Protein AF-A0AA49IZ44-F1 (afdb_monomer)

Structure (mmCIF, N/CA/C/O backbone):
data_AF-A0AA49IZ44-F1
#
_entry.id   AF-A0AA49IZ44-F1
#
loop_
_atom_site.group_PDB
_atom_site.id
_atom_site.type_symbol
_atom_site.label_atom_id
_atom_site.label_alt_id
_atom_site.label_comp_id
_atom_site.label_asym_id
_atom_site.label_entity_id
_atom_site.label_seq_id
_atom_site.pdbx_PDB_ins_code
_atom_site.Cartn_x
_atom_site.Cartn_y
_atom_site.Cartn_z
_atom_site.occupancy
_atom_site.B_iso_or_equiv
_atom_site.auth_seq_id
_atom_site.auth_comp_id
_atom_site.auth_asym_id
_atom_site.auth_atom_id
_atom_site.pdbx_PDB_model_num
ATOM 1 N N . MET A 1 1 ? -14.801 6.267 17.295 1.00 40.22 1 MET A N 1
ATOM 2 C CA . MET A 1 1 ? -13.949 5.308 16.557 1.00 40.22 1 MET A CA 1
ATOM 3 C C . MET A 1 1 ? -13.015 6.134 15.682 1.00 40.22 1 MET A C 1
ATOM 5 O O . MET A 1 1 ? -13.517 6.914 14.887 1.00 40.22 1 MET A O 1
ATOM 9 N N . LYS A 1 2 ? -11.700 6.115 15.942 1.00 42.6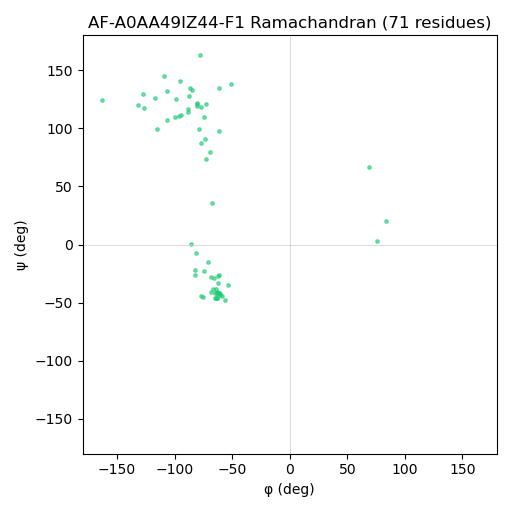2 2 LYS A N 1
ATOM 10 C CA . LYS A 1 2 ? -10.713 6.953 15.237 1.00 42.62 2 LYS A CA 1
ATOM 11 C C . LYS A 1 2 ? -10.129 6.129 14.087 1.00 42.62 2 LYS A C 1
ATOM 13 O O . LYS A 1 2 ? -9.444 5.147 14.343 1.00 42.62 2 LYS A O 1
ATOM 18 N N . ASN A 1 3 ? -10.440 6.495 12.848 1.00 41.69 3 ASN A N 1
ATOM 19 C CA . ASN A 1 3 ? -9.880 5.851 11.661 1.00 41.69 3 ASN A CA 1
ATOM 20 C C . ASN A 1 3 ? -8.480 6.433 11.421 1.00 41.69 3 ASN A C 1
ATOM 22 O O . ASN A 1 3 ? -8.361 7.641 11.223 1.00 41.69 3 ASN A O 1
ATOM 26 N N . ALA A 1 4 ? -7.429 5.611 11.454 1.00 49.28 4 ALA A N 1
ATOM 27 C CA . ALA A 1 4 ? -6.097 6.054 11.053 1.00 49.28 4 ALA A CA 1
ATOM 28 C C . ALA A 1 4 ? -6.031 6.108 9.519 1.00 49.28 4 ALA A C 1
ATOM 30 O O . ALA A 1 4 ? -6.225 5.099 8.842 1.00 49.28 4 ALA A O 1
ATOM 31 N N . VAL A 1 5 ? -5.789 7.296 8.966 1.00 50.62 5 VAL A N 1
ATOM 32 C CA . VAL A 1 5 ? -5.515 7.499 7.538 1.00 50.62 5 VAL A CA 1
ATOM 33 C C . VAL A 1 5 ? -4.028 7.803 7.426 1.00 50.62 5 VAL A C 1
ATOM 35 O O . VAL A 1 5 ? -3.597 8.878 7.833 1.00 50.62 5 VAL A O 1
ATOM 38 N N . ILE A 1 6 ? -3.235 6.857 6.917 1.00 55.59 6 ILE A N 1
ATOM 39 C CA . ILE A 1 6 ? -1.821 7.108 6.619 1.00 55.59 6 ILE A CA 1
ATOM 40 C C . ILE A 1 6 ? -1.681 7.372 5.124 1.00 55.59 6 ILE A C 1
ATOM 42 O O . ILE A 1 6 ? -1.838 6.481 4.287 1.00 55.59 6 ILE A O 1
ATOM 46 N N . ALA A 1 7 ? -1.380 8.626 4.794 1.00 50.59 7 ALA A N 1
ATOM 47 C CA . ALA A 1 7 ? -0.963 9.029 3.463 1.00 50.59 7 ALA A CA 1
ATOM 48 C C . ALA A 1 7 ? 0.518 8.671 3.278 1.00 50.59 7 ALA A C 1
ATOM 50 O O . ALA A 1 7 ? 1.410 9.382 3.737 1.00 50.59 7 ALA A O 1
ATOM 51 N N . ALA A 1 8 ? 0.792 7.550 2.612 1.00 50.56 8 ALA A N 1
ATOM 52 C CA . ALA A 1 8 ? 2.125 7.270 2.097 1.00 50.56 8 ALA A CA 1
ATOM 53 C C . ALA A 1 8 ? 2.329 8.107 0.822 1.00 50.56 8 ALA A C 1
ATOM 55 O O . ALA A 1 8 ? 2.035 7.656 -0.283 1.00 50.56 8 ALA A O 1
ATOM 56 N N . CYS A 1 9 ? 2.794 9.351 0.976 1.00 44.03 9 CYS A N 1
ATOM 57 C CA . CYS A 1 9 ? 3.141 10.232 -0.141 1.00 44.03 9 CYS A CA 1
ATOM 58 C C . CYS A 1 9 ? 4.398 9.718 -0.863 1.00 44.03 9 CYS A C 1
ATOM 60 O O . CYS A 1 9 ? 5.503 10.213 -0.656 1.00 44.03 9 CYS A O 1
ATOM 62 N N . LEU A 1 10 ? 4.238 8.709 -1.719 1.00 45.31 10 LEU A N 1
ATOM 63 C CA . LEU A 1 10 ? 5.228 8.379 -2.740 1.00 45.31 10 LEU A CA 1
ATOM 64 C C . LEU A 1 10 ? 5.143 9.458 -3.828 1.00 45.31 10 LEU A C 1
ATOM 66 O O . LEU A 1 10 ? 4.343 9.360 -4.755 1.00 45.31 10 LEU A O 1
ATOM 70 N N . LEU A 1 11 ? 5.934 10.523 -3.670 1.00 43.84 11 LEU A N 1
ATOM 71 C CA . LEU A 1 11 ? 6.093 11.602 -4.649 1.00 43.84 11 LEU A CA 1
ATOM 72 C C . LEU A 1 11 ? 6.916 11.099 -5.847 1.00 43.84 11 LEU A C 1
ATOM 74 O O . LEU A 1 11 ? 8.088 11.432 -6.001 1.00 43.84 11 LEU A O 1
ATOM 78 N N . LEU A 1 12 ? 6.305 10.264 -6.685 1.00 46.41 12 LEU A N 1
ATOM 79 C CA . LEU A 1 12 ? 6.809 9.966 -8.023 1.00 46.41 12 LEU A CA 1
ATOM 80 C C . LEU A 1 12 ? 6.212 11.014 -8.967 1.00 46.41 12 LEU A C 1
ATOM 82 O O . LEU A 1 12 ? 4.994 11.156 -9.064 1.00 46.41 12 LEU A O 1
ATOM 86 N N . GLY A 1 13 ? 7.092 11.825 -9.558 1.00 48.53 13 GLY A N 1
ATOM 87 C CA . GLY A 1 13 ? 6.748 13.020 -10.319 1.00 48.53 13 GLY A CA 1
ATOM 88 C C . GLY A 1 13 ? 5.684 12.782 -11.394 1.00 48.53 13 GLY A C 1
ATOM 89 O O . GLY A 1 13 ? 5.731 11.798 -12.124 1.00 48.53 13 GLY A O 1
ATOM 90 N N . ALA A 1 14 ? 4.764 13.746 -11.485 1.00 44.22 14 ALA A N 1
ATOM 91 C CA . ALA A 1 14 ? 3.726 13.893 -12.504 1.00 44.22 14 ALA A CA 1
ATOM 92 C C . ALA A 1 14 ? 2.587 12.851 -12.498 1.00 44.22 1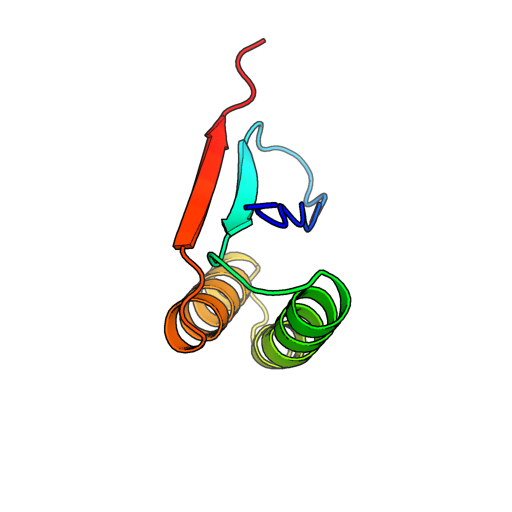4 ALA A C 1
ATOM 94 O O . ALA A 1 14 ? 2.407 12.131 -13.470 1.00 44.22 14 ALA A O 1
ATOM 95 N N . CYS A 1 15 ? 1.740 12.840 -11.460 1.00 42.81 15 CYS A N 1
ATOM 96 C CA . CYS A 1 15 ? 0.319 12.468 -11.572 1.00 42.81 15 CYS A CA 1
ATOM 97 C C . CYS A 1 15 ? -0.456 12.954 -10.340 1.00 42.81 15 CYS A C 1
ATOM 99 O O . CYS A 1 15 ? -0.126 12.612 -9.209 1.00 42.81 15 CYS A O 1
ATOM 101 N N . SER A 1 16 ? -1.508 13.734 -10.572 1.00 51.66 16 SER A N 1
ATOM 102 C CA . SER A 1 16 ? -2.370 14.415 -9.598 1.00 51.66 16 SER A CA 1
ATOM 103 C C . SER A 1 16 ? -3.232 13.479 -8.730 1.00 51.66 16 SER A C 1
ATOM 105 O O . SER A 1 16 ? -4.377 13.806 -8.447 1.00 51.66 16 SER A O 1
ATOM 107 N N . ASN A 1 17 ? -2.752 12.296 -8.336 1.00 59.31 17 ASN A N 1
ATOM 108 C CA . ASN A 1 17 ? -3.537 11.309 -7.591 1.00 59.31 17 ASN A CA 1
ATOM 109 C C . ASN A 1 17 ? -2.813 10.891 -6.307 1.00 59.31 17 ASN A C 1
ATOM 111 O O . ASN A 1 17 ? -1.733 10.303 -6.353 1.00 59.31 17 ASN A O 1
ATOM 115 N N . LEU A 1 18 ? -3.432 11.162 -5.161 1.00 65.50 18 LEU A N 1
ATOM 116 C CA . LEU A 1 18 ? -2.987 10.679 -3.863 1.00 65.50 18 LEU A CA 1
ATOM 117 C C . LEU A 1 18 ? -3.455 9.231 -3.685 1.00 65.50 18 LEU A C 1
ATOM 119 O O . LEU A 1 18 ? -4.649 8.940 -3.739 1.00 65.50 18 LEU A O 1
ATOM 123 N N . HIS A 1 19 ? -2.509 8.320 -3.471 1.00 75.81 19 HIS A N 1
ATOM 124 C CA . HIS A 1 19 ? -2.800 6.934 -3.122 1.00 75.81 19 HIS A CA 1
ATOM 125 C C . HIS A 1 19 ? -2.736 6.776 -1.602 1.00 75.81 19 HIS A C 1
ATOM 127 O O . HIS A 1 19 ? -1.664 6.854 -1.005 1.00 75.81 19 HIS A O 1
ATOM 133 N N . THR A 1 20 ? -3.885 6.557 -0.976 1.00 79.12 20 THR A N 1
ATOM 134 C CA . THR A 1 20 ? -4.024 6.297 0.459 1.00 79.12 20 THR A CA 1
ATOM 135 C C . THR A 1 20 ? -4.410 4.842 0.695 1.00 79.12 20 THR A C 1
ATOM 137 O O . THR A 1 20 ? -5.148 4.248 -0.086 1.00 79.12 20 THR A O 1
ATOM 140 N N . TYR A 1 21 ? -3.914 4.254 1.782 1.00 84.19 21 TYR A N 1
ATOM 141 C CA . TYR A 1 21 ? -4.278 2.899 2.201 1.00 84.19 21 TYR A CA 1
ATOM 142 C C . TYR A 1 21 ? -4.955 2.984 3.558 1.00 84.19 21 TYR A C 1
ATOM 144 O O . TYR A 1 21 ? -4.411 3.577 4.490 1.00 84.19 21 TYR A O 1
ATOM 152 N N . VAL A 1 22 ? -6.158 2.425 3.665 1.00 84.19 22 VAL A N 1
ATOM 153 C CA . VAL A 1 22 ? -6.999 2.573 4.854 1.00 84.19 22 VAL A CA 1
ATOM 154 C C . VAL A 1 22 ? -7.439 1.205 5.349 1.00 84.19 22 VAL A C 1
ATOM 156 O O . VAL A 1 22 ? -7.973 0.406 4.586 1.00 84.19 22 VAL A O 1
ATOM 159 N N . LYS A 1 23 ? -7.253 0.956 6.646 1.00 86.00 23 LYS A N 1
ATOM 160 C CA . LYS A 1 23 ? -7.750 -0.235 7.335 1.00 86.00 23 LYS A CA 1
ATOM 161 C C . LYS A 1 23 ? -8.462 0.185 8.626 1.00 86.00 23 LYS A C 1
ATOM 163 O O . LYS A 1 23 ? -7.842 0.832 9.474 1.00 86.00 23 LYS A O 1
ATOM 168 N N . PRO A 1 24 ? -9.763 -0.120 8.790 1.00 80.06 24 PRO A N 1
ATOM 169 C CA . PRO A 1 24 ? -10.506 0.261 9.987 1.00 80.06 24 PRO A CA 1
ATOM 170 C C . PRO A 1 24 ? -9.901 -0.376 11.242 1.00 80.06 24 PRO A C 1
ATOM 172 O O . PRO A 1 24 ? -9.604 -1.567 11.254 1.00 80.06 24 PRO A O 1
ATOM 175 N N . GLY A 1 25 ? -9.745 0.408 12.311 1.00 80.12 25 GLY A N 1
ATOM 176 C CA . GLY A 1 25 ? -9.268 -0.095 13.604 1.00 80.12 25 GLY A CA 1
ATOM 177 C C . GLY A 1 25 ? -7.766 -0.376 13.690 1.00 80.12 25 GLY A C 1
ATOM 178 O O . GLY A 1 25 ? -7.309 -0.825 14.736 1.00 80.12 25 GLY A O 1
ATOM 179 N N . THR A 1 26 ? -6.991 -0.095 12.641 1.00 83.12 26 THR A N 1
ATOM 180 C CA . THR A 1 26 ? -5.529 -0.175 12.706 1.00 83.12 26 THR A CA 1
ATOM 181 C C . THR A 1 26 ? -4.938 1.117 13.259 1.00 83.12 26 THR A C 1
ATOM 183 O O . THR A 1 26 ? -5.335 2.211 12.858 1.00 83.12 26 THR A O 1
ATOM 186 N N . ASP A 1 27 ? -4.008 0.994 14.206 1.00 83.56 27 ASP A N 1
ATOM 187 C CA . ASP A 1 27 ? -3.243 2.126 14.721 1.00 83.56 27 ASP A CA 1
ATOM 188 C C . ASP A 1 27 ? -2.125 2.549 13.755 1.00 83.56 27 ASP A C 1
ATOM 190 O O . ASP A 1 27 ? -1.743 1.828 12.830 1.00 83.56 27 ASP A O 1
ATOM 194 N N . SER A 1 28 ? -1.604 3.759 13.950 1.00 77.94 28 SER A N 1
ATOM 195 C CA . SER A 1 28 ? -0.657 4.346 13.007 1.00 77.94 28 SER A CA 1
ATOM 196 C C . SER A 1 28 ? 0.700 3.637 12.968 1.00 77.94 28 SER A C 1
ATOM 198 O O . SER A 1 28 ? 1.371 3.657 11.941 1.00 77.94 28 SER A O 1
ATOM 200 N N . VAL A 1 29 ? 1.111 3.010 14.071 1.00 84.75 29 VAL A N 1
ATOM 201 C CA . VAL A 1 29 ? 2.406 2.324 14.167 1.00 84.75 29 VAL A CA 1
ATOM 202 C C . VAL A 1 29 ? 2.342 0.999 13.413 1.00 84.75 29 VAL A C 1
ATOM 204 O O . VAL A 1 29 ? 3.222 0.705 12.604 1.00 84.75 29 VAL A O 1
ATOM 207 N N . ALA A 1 30 ? 1.263 0.240 13.603 1.00 82.31 30 ALA A N 1
ATOM 208 C CA . ALA A 1 30 ? 0.990 -0.985 12.865 1.00 82.31 30 ALA A CA 1
ATOM 209 C C . ALA A 1 30 ? 0.866 -0.716 11.358 1.00 82.31 30 ALA A C 1
ATOM 211 O O . ALA A 1 30 ? 1.472 -1.425 10.556 1.00 82.31 30 ALA A O 1
ATOM 212 N N . ALA A 1 31 ? 0.170 0.357 10.968 1.00 82.62 31 ALA A N 1
ATOM 213 C CA . ALA A 1 31 ? 0.072 0.742 9.563 1.00 82.62 31 ALA A CA 1
ATOM 214 C C . ALA A 1 31 ? 1.418 1.128 8.945 1.00 82.62 31 ALA A C 1
ATOM 216 O O . ALA A 1 31 ? 1.698 0.760 7.804 1.00 82.62 31 ALA A O 1
ATOM 217 N N . GLN A 1 32 ? 2.284 1.812 9.691 1.00 84.62 32 GLN A N 1
ATOM 218 C CA . GLN A 1 32 ? 3.619 2.136 9.202 1.00 84.62 32 GLN A CA 1
ATOM 219 C C . GLN A 1 32 ? 4.505 0.892 9.058 1.00 84.62 32 GLN A C 1
ATOM 221 O O . GLN A 1 32 ? 5.175 0.741 8.036 1.00 84.62 32 GLN A O 1
ATOM 226 N N . SER A 1 33 ? 4.441 -0.035 10.017 1.00 88.38 33 SER A N 1
ATOM 227 C CA . SER A 1 33 ? 5.144 -1.319 9.937 1.00 88.38 33 SER A CA 1
ATOM 228 C C . SER A 1 33 ? 4.675 -2.163 8.744 1.00 88.38 33 SER A C 1
ATOM 230 O O . SER A 1 33 ? 5.495 -2.719 8.014 1.00 88.38 33 SER A O 1
ATOM 232 N N . ASP A 1 34 ? 3.365 -2.201 8.482 1.00 89.50 34 ASP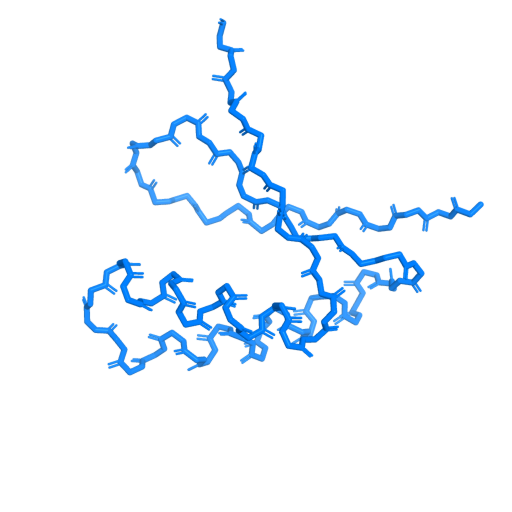 A N 1
ATOM 233 C CA . ASP A 1 34 ? 2.791 -2.891 7.326 1.00 89.50 34 ASP A CA 1
ATOM 234 C C . ASP A 1 34 ? 3.269 -2.297 5.994 1.00 89.50 34 ASP A C 1
ATOM 236 O O . ASP A 1 34 ? 3.620 -3.043 5.077 1.00 89.50 34 ASP A O 1
ATOM 240 N N . ILE A 1 35 ? 3.336 -0.965 5.901 1.00 87.38 35 ILE A N 1
ATOM 241 C C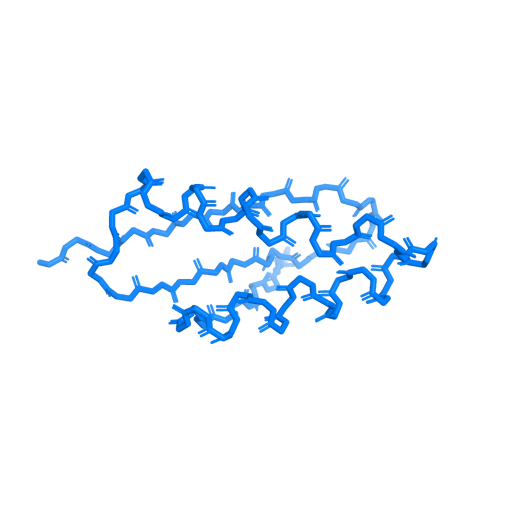A . ILE A 1 35 ? 3.857 -0.259 4.725 1.00 87.38 35 ILE A CA 1
ATOM 242 C C . ILE A 1 35 ? 5.334 -0.591 4.505 1.00 87.38 35 ILE A C 1
ATOM 244 O O . ILE A 1 35 ? 5.7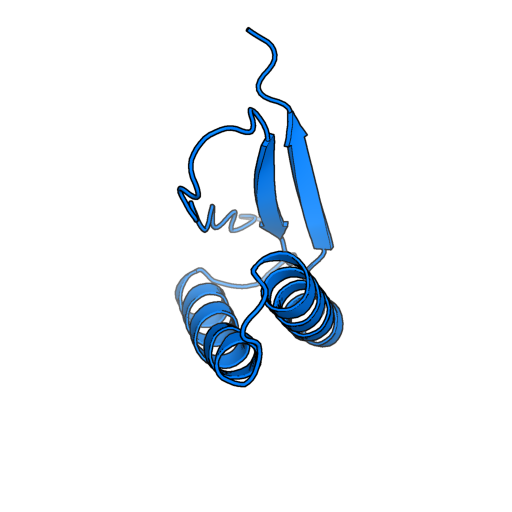29 -0.872 3.376 1.00 87.38 35 ILE A O 1
ATOM 248 N N . GLU A 1 36 ? 6.163 -0.565 5.548 1.00 88.31 36 GLU A N 1
ATOM 249 C CA . GLU A 1 36 ? 7.587 -0.906 5.433 1.00 88.31 36 GLU A CA 1
ATOM 250 C C . GLU A 1 36 ? 7.793 -2.360 5.007 1.00 88.31 36 GLU A C 1
ATOM 252 O O . GLU A 1 36 ? 8.582 -2.628 4.098 1.00 88.31 36 GLU A O 1
ATOM 257 N N . ALA A 1 37 ? 7.010 -3.283 5.570 1.00 88.12 37 ALA A N 1
ATOM 258 C CA . ALA A 1 37 ? 7.003 -4.672 5.135 1.00 88.12 37 ALA A CA 1
ATOM 259 C C . ALA A 1 37 ? 6.632 -4.787 3.646 1.00 88.12 37 ALA A C 1
ATOM 261 O O . ALA A 1 37 ? 7.316 -5.481 2.896 1.00 88.12 37 ALA A O 1
ATOM 262 N N . CYS A 1 38 ? 5.612 -4.062 3.180 1.00 89.06 38 CYS A N 1
ATOM 263 C CA . CYS A 1 38 ? 5.193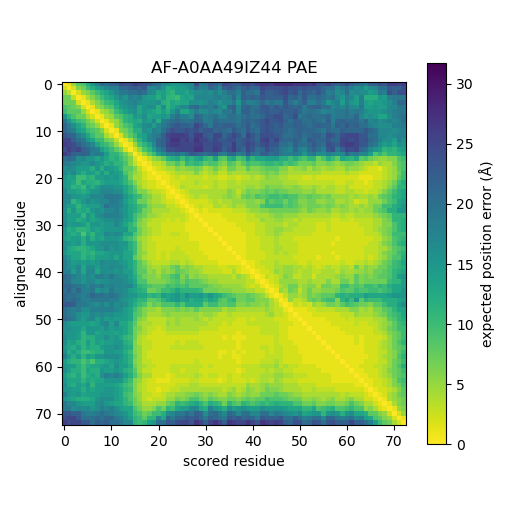 -4.101 1.777 1.00 89.06 38 CYS A CA 1
ATOM 264 C C . CYS A 1 38 ? 6.126 -3.356 0.815 1.00 89.06 38 CYS A C 1
ATOM 266 O O . CYS A 1 38 ? 6.188 -3.715 -0.358 1.00 89.06 38 CYS A O 1
ATOM 268 N N . LYS A 1 39 ? 6.918 -2.383 1.282 1.00 84.94 39 LYS A N 1
ATOM 269 C CA . LYS A 1 39 ? 7.982 -1.768 0.469 1.00 84.94 39 LYS A CA 1
ATOM 270 C C . LYS A 1 39 ? 9.048 -2.783 0.072 1.00 84.94 39 LYS A C 1
ATOM 272 O O . LYS A 1 39 ? 9.578 -2.694 -1.030 1.00 84.94 39 LYS A O 1
ATOM 277 N N . SER A 1 40 ? 9.330 -3.776 0.918 1.00 84.31 40 SER A N 1
ATOM 278 C CA . SER A 1 40 ? 10.272 -4.844 0.558 1.00 84.31 40 SER A CA 1
ATOM 279 C C . SER A 1 40 ? 9.801 -5.666 -0.653 1.00 84.31 40 SER A C 1
ATOM 281 O O . SER A 1 40 ? 10.628 -6.125 -1.436 1.00 84.31 40 SER A O 1
ATOM 283 N N . ALA A 1 41 ? 8.483 -5.755 -0.886 1.00 76.50 41 ALA A N 1
ATOM 284 C CA . ALA A 1 41 ? 7.910 -6.408 -2.062 1.00 76.50 41 ALA A CA 1
ATOM 285 C C . ALA A 1 41 ? 8.133 -5.620 -3.364 1.00 76.50 41 ALA A C 1
ATOM 287 O O . ALA A 1 41 ? 7.978 -6.186 -4.438 1.00 76.50 41 ALA A O 1
ATOM 288 N N . MET A 1 42 ? 8.518 -4.341 -3.288 1.00 79.31 42 MET A N 1
ATOM 289 C CA . MET A 1 42 ? 8.863 -3.514 -4.452 1.00 79.31 42 MET A CA 1
ATOM 290 C C . MET A 1 42 ? 10.303 -3.739 -4.928 1.00 79.31 42 MET A C 1
ATOM 292 O O . MET A 1 42 ? 10.591 -3.545 -6.103 1.00 79.31 42 MET A O 1
ATOM 296 N N . ALA A 1 43 ? 11.201 -4.169 -4.032 1.00 76.94 43 ALA A N 1
ATOM 297 C CA . ALA A 1 43 ? 12.636 -4.297 -4.289 1.00 76.94 43 ALA A CA 1
ATOM 298 C C . ALA A 1 43 ? 13.039 -5.142 -5.521 1.00 76.94 43 ALA A C 1
ATOM 300 O O . ALA A 1 43 ? 14.035 -4.786 -6.150 1.00 76.94 43 ALA A O 1
ATOM 301 N N . PRO A 1 44 ? 12.332 -6.230 -5.898 1.00 77.38 44 PRO A N 1
ATOM 302 C CA . PRO A 1 44 ? 12.723 -7.030 -7.058 1.00 77.38 44 PRO A CA 1
ATOM 303 C C . PRO A 1 44 ? 12.266 -6.446 -8.407 1.00 77.38 44 PRO A C 1
ATOM 305 O O . PRO A 1 44 ? 12.655 -6.978 -9.445 1.00 77.38 44 PRO A O 1
ATOM 308 N N . TYR A 1 45 ? 11.452 -5.386 -8.427 1.00 79.19 45 TYR A N 1
ATOM 309 C CA . TYR A 1 45 ? 10.872 -4.850 -9.660 1.00 79.19 45 TYR A CA 1
ATOM 310 C C . TYR A 1 45 ? 11.653 -3.637 -10.173 1.00 79.19 45 TYR A C 1
ATOM 312 O O . TYR A 1 45 ? 11.836 -2.647 -9.468 1.00 79.19 45 TYR A O 1
ATOM 320 N N . ALA A 1 46 ? 12.092 -3.708 -11.433 1.00 66.56 46 ALA A N 1
ATOM 321 C CA . ALA A 1 46 ? 12.801 -2.618 -12.107 1.00 66.56 46 ALA A CA 1
ATOM 322 C C . ALA A 1 46 ? 11.853 -1.547 -12.682 1.00 66.56 46 ALA A C 1
ATOM 324 O O . ALA A 1 46 ? 12.277 -0.416 -12.920 1.00 66.56 46 ALA A O 1
ATOM 325 N N . SER A 1 47 ? 10.581 -1.894 -12.914 1.00 76.69 47 SER A N 1
ATOM 326 C CA . SER A 1 47 ? 9.559 -0.969 -13.405 1.00 76.69 47 SER A CA 1
ATOM 327 C C . SER A 1 47 ? 8.747 -0.391 -12.238 1.00 76.69 47 SER A C 1
ATOM 329 O O . SER A 1 47 ? 8.426 -1.085 -11.269 1.00 76.69 47 SER A O 1
ATOM 331 N N . GLY A 1 48 ? 8.408 0.899 -12.324 1.00 75.44 48 GLY A N 1
ATOM 332 C CA . GLY A 1 48 ? 7.599 1.570 -11.302 1.00 75.44 48 GLY A CA 1
ATOM 333 C C . GLY A 1 48 ? 6.169 1.028 -11.207 1.00 75.44 48 GLY A C 1
ATOM 334 O O . GLY A 1 48 ? 5.588 1.046 -10.122 1.00 75.44 48 GLY A O 1
ATOM 335 N N . ASP A 1 49 ? 5.625 0.508 -12.310 1.00 80.56 49 ASP A N 1
ATOM 336 C CA . ASP A 1 49 ? 4.264 -0.028 -12.372 1.00 80.56 49 ASP A CA 1
ATOM 337 C C . ASP A 1 49 ? 4.169 -1.423 -11.742 1.00 80.56 49 ASP A C 1
ATOM 339 O O . ASP A 1 49 ? 3.293 -1.644 -10.904 1.00 80.56 49 ASP A O 1
ATOM 343 N N . ASP A 1 50 ? 5.117 -2.324 -12.029 1.00 81.25 50 ASP A N 1
ATOM 344 C CA . ASP A 1 50 ? 5.144 -3.656 -11.406 1.00 81.25 50 ASP A CA 1
ATOM 345 C C . ASP A 1 50 ? 5.437 -3.547 -9.902 1.00 81.25 50 ASP A C 1
AT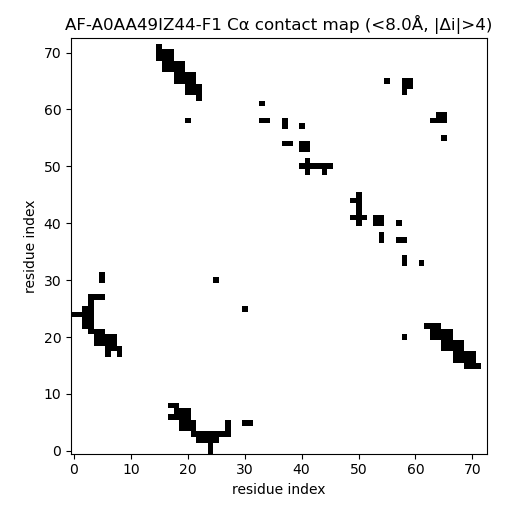OM 347 O O . ASP A 1 50 ? 4.820 -4.231 -9.081 1.00 81.25 50 ASP A O 1
ATOM 351 N N . ALA A 1 51 ? 6.326 -2.622 -9.513 1.00 82.88 51 ALA A N 1
ATOM 352 C CA . ALA A 1 51 ? 6.599 -2.318 -8.111 1.00 82.88 51 ALA A CA 1
ATOM 353 C C . ALA A 1 51 ? 5.340 -1.812 -7.385 1.00 82.88 51 ALA A C 1
ATOM 355 O O . ALA A 1 51 ? 5.054 -2.222 -6.257 1.00 82.88 51 ALA A O 1
ATOM 356 N N . LYS A 1 52 ? 4.563 -0.935 -8.033 1.00 84.00 52 LYS A N 1
ATOM 357 C CA . LYS A 1 52 ? 3.298 -0.419 -7.497 1.00 84.00 52 LYS A CA 1
ATOM 358 C C . LYS A 1 52 ? 2.263 -1.532 -7.353 1.00 84.00 52 LYS A C 1
ATOM 360 O O . LYS A 1 52 ? 1.634 -1.625 -6.302 1.00 84.00 52 LYS A O 1
ATOM 365 N N . GLU A 1 53 ? 2.107 -2.385 -8.362 1.00 86.56 53 GLU A N 1
ATOM 366 C CA . GLU A 1 53 ? 1.164 -3.505 -8.320 1.00 86.56 53 GLU A CA 1
ATOM 367 C C . GLU A 1 53 ? 1.530 -4.514 -7.220 1.00 86.56 53 GLU A C 1
ATOM 369 O O . GLU A 1 53 ? 0.658 -4.984 -6.484 1.00 86.56 53 GLU A O 1
ATOM 374 N N . ALA A 1 54 ? 2.819 -4.814 -7.047 1.00 88.12 54 ALA A N 1
ATOM 375 C CA . ALA A 1 54 ? 3.295 -5.677 -5.971 1.00 88.12 54 ALA A CA 1
ATOM 376 C C . ALA A 1 54 ? 3.012 -5.085 -4.582 1.00 88.12 54 ALA A C 1
ATOM 378 O O . ALA A 1 54 ? 2.551 -5.793 -3.681 1.00 88.12 54 ALA A O 1
ATOM 379 N N . PHE A 1 55 ? 3.225 -3.777 -4.419 1.00 89.88 55 PHE A N 1
ATOM 380 C CA . PHE A 1 55 ? 2.887 -3.067 -3.189 1.00 89.88 55 PHE A CA 1
ATOM 381 C C . PHE A 1 55 ? 1.374 -3.078 -2.920 1.00 89.88 55 PHE A C 1
ATOM 383 O O . PHE A 1 55 ? 0.949 -3.407 -1.811 1.00 89.88 55 PHE A O 1
ATOM 390 N N . ASP A 1 56 ? 0.557 -2.785 -3.937 1.00 89.69 56 ASP A N 1
ATOM 391 C CA . ASP A 1 56 ? -0.909 -2.799 -3.859 1.00 89.69 56 ASP A CA 1
ATOM 392 C C . ASP A 1 56 ? -1.428 -4.168 -3.401 1.00 89.69 56 ASP A C 1
ATOM 394 O O . ASP A 1 56 ? -2.246 -4.252 -2.482 1.00 89.69 56 ASP A O 1
ATOM 398 N N . LYS A 1 57 ? -0.919 -5.250 -4.005 1.00 90.94 57 LYS A N 1
ATOM 399 C CA . LYS A 1 57 ? -1.267 -6.633 -3.643 1.00 90.94 57 LYS A CA 1
ATOM 400 C C . LYS A 1 57 ? -0.880 -6.960 -2.204 1.00 90.94 57 LYS A C 1
ATOM 402 O O . LYS A 1 57 ? -1.667 -7.579 -1.490 1.00 90.94 57 LYS A O 1
ATOM 407 N N . CYS A 1 58 ? 0.299 -6.523 -1.761 1.00 92.50 58 CYS A N 1
ATOM 408 C CA . CYS A 1 58 ? 0.745 -6.730 -0.385 1.00 92.50 58 CYS A CA 1
ATOM 409 C C . CYS A 1 58 ? -0.164 -6.015 0.628 1.00 92.50 58 CYS A C 1
ATOM 411 O O . CYS A 1 58 ? -0.605 -6.622 1.607 1.00 92.50 58 CYS A O 1
ATOM 413 N N . MET A 1 59 ? -0.510 -4.751 0.368 1.00 92.06 59 MET A N 1
ATOM 414 C CA . MET A 1 59 ? -1.406 -3.977 1.232 1.00 92.06 59 MET A CA 1
ATOM 415 C C . MET A 1 59 ? -2.825 -4.561 1.252 1.00 92.06 59 MET A C 1
ATOM 417 O O . MET A 1 59 ? -3.417 -4.704 2.325 1.00 92.06 59 MET A O 1
ATOM 421 N N . ALA A 1 60 ? -3.347 -4.979 0.095 1.00 91.25 60 ALA A N 1
ATOM 422 C CA . ALA A 1 60 ? -4.644 -5.644 -0.004 1.00 91.25 60 ALA A CA 1
ATOM 423 C C . ALA A 1 60 ? -4.675 -6.965 0.785 1.00 91.25 60 ALA A C 1
ATOM 425 O O . ALA A 1 60 ? -5.618 -7.211 1.535 1.00 91.25 60 ALA A O 1
ATOM 426 N N . GLY A 1 61 ? -3.612 -7.776 0.704 1.00 91.00 61 GLY A N 1
ATOM 427 C CA . GLY A 1 61 ? -3.473 -9.011 1.486 1.00 91.00 61 GLY A CA 1
ATOM 428 C C . GLY A 1 61 ? -3.452 -8.785 3.003 1.00 91.00 61 GLY A C 1
ATOM 429 O O . GLY A 1 61 ? -3.871 -9.649 3.769 1.00 91.00 61 GLY A O 1
ATOM 430 N N . LYS A 1 62 ? -3.032 -7.597 3.451 1.00 89.00 62 LYS A N 1
ATOM 431 C CA . LYS A 1 62 ? -3.075 -7.175 4.861 1.00 89.00 62 LYS A CA 1
ATOM 432 C C . LYS A 1 62 ? -4.419 -6.562 5.280 1.00 89.0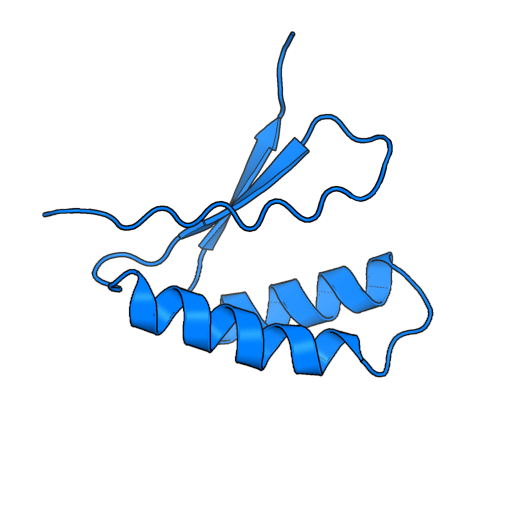0 62 LYS A C 1
ATOM 434 O O 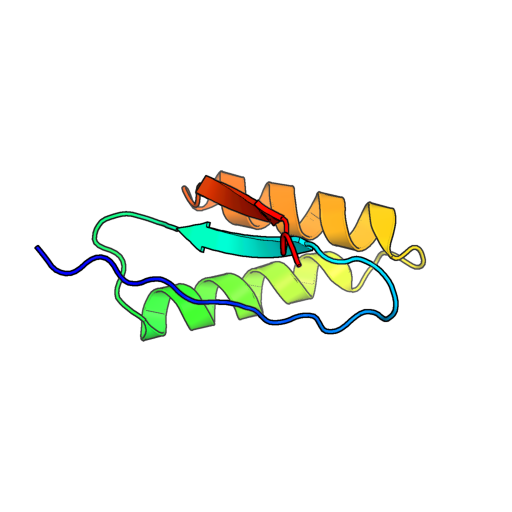. LYS A 1 62 ? -4.583 -6.181 6.444 1.00 89.00 62 LYS A O 1
ATOM 439 N N . GLY A 1 63 ? -5.386 -6.489 4.365 1.00 88.94 63 GLY A N 1
ATOM 440 C CA . GLY A 1 63 ? -6.727 -5.958 4.603 1.00 88.94 63 GLY A CA 1
ATOM 441 C C . GLY A 1 63 ? -6.828 -4.436 4.498 1.00 88.94 63 GLY A C 1
ATOM 442 O O . GLY A 1 63 ? -7.753 -3.860 5.067 1.00 88.94 63 GLY A O 1
ATOM 443 N N . TYR A 1 64 ? -5.881 -3.778 3.824 1.00 89.38 64 TYR A N 1
ATOM 444 C CA . TYR A 1 64 ? -5.996 -2.354 3.516 1.00 89.38 64 TYR A CA 1
ATOM 445 C C . TYR A 1 64 ? -6.769 -2.148 2.221 1.00 89.38 64 TYR A C 1
ATOM 447 O O . TYR A 1 64 ? -6.493 -2.772 1.198 1.00 89.38 64 TYR A O 1
ATOM 455 N N . GLU A 1 65 ? -7.691 -1.197 2.255 1.00 87.38 65 GLU A N 1
ATOM 456 C CA . GLU A 1 65 ? -8.365 -0.691 1.074 1.00 87.38 65 GLU A CA 1
ATOM 457 C C . GLU A 1 65 ? -7.542 0.447 0.468 1.00 87.38 65 GLU A C 1
ATOM 459 O O . GLU A 1 65 ? -7.181 1.412 1.152 1.00 87.38 65 GLU A O 1
ATOM 464 N N . LYS A 1 66 ? -7.251 0.344 -0.829 1.00 85.75 66 LYS A N 1
ATOM 465 C CA . LYS A 1 66 ? -6.602 1.408 -1.588 1.00 85.75 66 LYS A CA 1
ATOM 466 C C . LYS A 1 66 ? -7.633 2.457 -1.988 1.00 85.75 66 LYS A C 1
ATOM 468 O O . LYS A 1 66 ? -8.556 2.174 -2.748 1.00 85.75 66 LYS A O 1
ATOM 473 N N . LYS A 1 67 ? -7.419 3.692 -1.551 1.00 82.25 67 LYS A N 1
ATOM 474 C CA . LYS A 1 67 ? -8.165 4.872 -1.977 1.00 82.25 67 LYS A CA 1
ATOM 475 C C . LYS A 1 67 ? -7.290 5.715 -2.887 1.00 82.25 67 LYS A C 1
ATOM 477 O O . LYS A 1 67 ? -6.117 5.951 -2.615 1.00 82.25 67 LYS A O 1
ATOM 482 N N . VAL A 1 68 ? -7.857 6.119 -4.015 1.00 76.94 68 VAL A N 1
ATOM 483 C CA . VAL A 1 68 ? -7.187 6.997 -4.971 1.00 76.94 68 VAL A CA 1
ATOM 484 C C . VAL A 1 68 ? -7.969 8.293 -5.002 1.00 76.94 68 VAL A C 1
ATOM 486 O O . VAL A 1 68 ? -9.018 8.376 -5.636 1.00 76.94 68 VAL A O 1
ATOM 489 N N . GLU A 1 69 ? -7.476 9.293 -4.285 1.00 66.62 69 GLU A N 1
ATOM 490 C CA . GLU A 1 69 ? -8.045 10.631 -4.340 1.00 66.62 69 GLU A CA 1
ATOM 491 C C . GLU A 1 69 ? -7.372 11.390 -5.476 1.00 66.62 69 GLU A C 1
ATOM 493 O O . GLU A 1 69 ? -6.169 11.652 -5.456 1.00 66.62 69 GLU A O 1
ATOM 498 N N . LYS A 1 70 ? -8.149 11.724 -6.507 1.00 61.16 70 LYS A N 1
ATOM 499 C CA . LYS A 1 70 ? -7.673 12.629 -7.549 1.00 61.16 70 LYS A CA 1
ATOM 500 C C . LYS A 1 70 ? -7.638 14.036 -6.956 1.00 61.16 70 LYS A C 1
ATOM 502 O O . LYS A 1 70 ? -8.684 14.537 -6.548 1.00 61.16 70 LYS A O 1
ATOM 507 N N . TYR A 1 71 ? -6.477 14.685 -6.938 1.00 54.25 71 TYR A N 1
ATOM 508 C CA . TYR A 1 71 ? -6.392 16.131 -6.768 1.00 54.25 71 TYR A CA 1
ATOM 509 C C . TYR A 1 71 ? -7.132 16.776 -7.945 1.00 54.25 71 TYR A C 1
ATOM 511 O O . TYR A 1 71 ? -6.601 16.900 -9.050 1.00 54.25 71 TYR A O 1
ATOM 519 N N . ARG A 1 72 ? -8.393 17.149 -7.718 1.00 43.72 72 ARG A N 1
ATOM 520 C CA . ARG A 1 72 ? -9.053 18.182 -8.513 1.00 43.72 72 ARG A CA 1
ATOM 521 C C . ARG A 1 72 ? -8.464 19.513 -8.055 1.00 43.72 72 ARG A C 1
ATOM 523 O O . ARG A 1 72 ? -8.695 19.906 -6.914 1.00 43.72 72 ARG A O 1
ATOM 530 N N . PHE A 1 73 ? -7.671 20.138 -8.921 1.00 45.94 73 PHE A N 1
ATOM 531 C CA . PHE A 1 73 ? -7.562 21.595 -8.924 1.00 45.94 73 PHE A CA 1
ATOM 532 C C . PHE A 1 73 ? -8.919 22.191 -9.311 1.00 45.94 73 PHE A C 1
ATOM 534 O O . PHE A 1 73 ? -9.628 21.538 -10.119 1.00 45.94 73 PHE A O 1
#

pLDDT: mean 73.17, std 17.01, range [40.22, 92.5]

Solvent-accessible surface area (backbone atoms only — not comparable to full-atom values): 4382 Å² total; per-residue (Å²): 137,79,71,42,76,54,74,62,80,76,85,65,85,88,64,65,55,50,58,33,50,39,34,86,80,42,52,68,66,61,53,51,52,52,50,56,59,25,52,60,58,24,69,86,44,91,47,75,64,60,18,47,52,40,27,51,52,46,39,42,76,74,61,30,46,81,41,74,48,67,63,75,127

Radius of gyration: 12.52 Å; Cα contacts (8 Å, |Δi|>4): 91; chains: 1; bounding box: 27×31×30 Å

Organism: NCBI:txid2975601

Secondary structure (DSSP, 8-state):
----EE------SS--EEEEEE-TT--HHHHHHHHHHHHHTTTT-SSHHHHHHHHHHHHHHTTPEEEEEE---

Sequence (73 aa):
MKNAVIAACLLLGACSNLHTYVKPGTDSVAAQSDIEACKSAMAPYASGDDAKEAFDKCMAGKGYEKKVEKYRF

Foldseek 3Di:
DDWDKDFPPPCPDDDQKGKIWTDGPDDPVNVVVLQVVLQVQLVVDPDPVVSVVSSVVSSVVVVIDIDIDGPDD

Nearest PDB structures (foldseek):
  4ki8-assembly1_D  TM=5.073E-01  e=4.830E+00  Escherichia coli

Mean predicted aligned error: 9.51 Å